Protein AF-A0AAV1QQS4-F1 (afdb_monomer)

Secondary structure (DSSP, 8-state):
----HHHHHHHHHHHHTTSS-HHHHHHHHHHHHHHHHHHHHHHHHT-GGGSHHHHHGGGGSHHHHHH-HHHHHHHHHHHHHHHHHTTSS-GGGHHHHHHHHHHHHHHHHT-HHHHS--TTTS-HHHHHIIIIIT-GGGHHHHT-

Organism: Scomber scombrus (NCBI:txid13677)

pLDDT: mean 91.35, std 6.16, range [63.12, 97.38]

Radius of gyration: 25.7 Å; Cα contacts (8 Å, |Δi|>4): 125; chains: 1; bounding box: 54×23×71 Å

Sequence (144 aa):
VSVGFSAETSLNQLKSTNKISERQSLEIKNECRTFLVTILRKLQDKCPVQHQLVRSMQCLDPKNMAGSKEKSLVQMRRVLKILVESNRLDEMACDDVLREFGDFCDFASHQEGFRDFDPKKDRVDTLLYESMGISRAFSNAWNV

Foldseek 3Di:
DDPDDVVVVVLVVCVVVVVDDPVVVVVVVVVVVVVVVVVVVVCVCPPLCVDLLSVLCCLLQLQVLLPDLVSSLVSLLSNVVVCVVVVNDDPVLSVLLSVLSSVLSVVSNPDPCSNVPDPVVDDSVVVCCVRQVVDPSNPSNVVD

Mean predicted aligned error: 8.61 Å

Structure (mmCIF, N/CA/C/O backbone):
data_AF-A0AAV1QQS4-F1
#
_entry.id   AF-A0AAV1QQS4-F1
#
loop_
_atom_site.group_PDB
_atom_site.id
_atom_site.type_symbol
_atom_site.label_atom_id
_atom_site.label_alt_id
_atom_site.label_comp_id
_atom_site.label_asym_id
_atom_site.label_entity_id
_atom_site.label_seq_id
_atom_site.pdbx_PDB_ins_code
_atom_site.Cartn_x
_atom_site.Cartn_y
_atom_site.Cartn_z
_atom_site.occupancy
_atom_site.B_iso_or_equiv
_atom_site.auth_seq_id
_atom_site.auth_comp_id
_atom_site.auth_asym_id
_atom_site.auth_atom_id
_atom_site.pdbx_PDB_model_num
ATOM 1 N N . VAL A 1 1 ? -22.938 3.856 28.793 1.00 65.88 1 VAL A N 1
ATOM 2 C CA . VAL A 1 1 ? -22.608 2.642 28.013 1.00 65.88 1 VAL A CA 1
ATOM 3 C C . VAL A 1 1 ? -23.475 1.524 28.547 1.00 65.88 1 VAL A C 1
ATOM 5 O O . VAL A 1 1 ? -23.475 1.335 29.759 1.00 65.88 1 VAL A O 1
ATOM 8 N N . SER A 1 2 ? -24.273 0.875 27.694 1.00 77.50 2 SER A N 1
ATOM 9 C CA . SER A 1 2 ? -24.956 -0.355 28.110 1.00 77.50 2 SER A CA 1
ATOM 10 C C . SER A 1 2 ? -23.898 -1.444 28.243 1.00 77.50 2 SER A C 1
ATOM 12 O O . SER A 1 2 ? -23.063 -1.607 27.356 1.00 77.50 2 SER A O 1
ATOM 14 N N . VAL A 1 3 ? -23.902 -2.135 29.379 1.00 82.44 3 VAL A N 1
ATOM 15 C CA . VAL A 1 3 ? -22.970 -3.234 29.680 1.00 82.44 3 VAL A CA 1
ATOM 16 C C . VAL A 1 3 ? -23.469 -4.575 29.129 1.00 82.44 3 VAL A C 1
ATOM 18 O O . VAL A 1 3 ? -22.816 -5.599 29.305 1.00 82.44 3 VAL A O 1
ATOM 21 N N . GLY A 1 4 ? -24.610 -4.562 28.433 1.00 86.50 4 GLY A N 1
ATOM 22 C CA . GLY A 1 4 ? -25.274 -5.742 27.899 1.00 86.50 4 GLY A CA 1
ATOM 23 C C . GLY A 1 4 ? -26.322 -6.306 28.854 1.00 86.50 4 GLY A C 1
ATOM 24 O O . GLY A 1 4 ? -26.258 -6.120 30.068 1.00 86.50 4 GLY A O 1
ATOM 25 N N . PHE A 1 5 ? -27.288 -7.022 28.278 1.00 87.56 5 PHE A N 1
ATOM 26 C CA . PHE A 1 5 ? -28.498 -7.491 28.957 1.00 87.56 5 PHE A CA 1
ATOM 27 C C . PHE A 1 5 ? -28.203 -8.261 30.257 1.00 87.56 5 PHE A C 1
ATOM 29 O O . PHE A 1 5 ? -28.663 -7.872 31.324 1.00 87.56 5 PHE A O 1
ATOM 36 N N . SER A 1 6 ? -27.355 -9.293 30.193 1.00 90.88 6 SER A N 1
ATOM 37 C CA . SER A 1 6 ? -27.040 -10.149 31.349 1.00 90.88 6 SER A CA 1
ATOM 38 C C . SER A 1 6 ? -26.290 -9.413 32.471 1.00 90.88 6 SER A C 1
ATOM 40 O O . SER A 1 6 ? -26.601 -9.563 33.657 1.00 90.88 6 SER A O 1
ATOM 42 N N . ALA A 1 7 ? -25.325 -8.564 32.107 1.00 89.12 7 ALA A N 1
ATOM 43 C CA . ALA A 1 7 ? -24.565 -7.776 33.073 1.00 89.12 7 ALA A CA 1
ATOM 44 C C . ALA A 1 7 ? -25.446 -6.716 33.753 1.00 89.12 7 ALA A C 1
ATOM 46 O O . ALA A 1 7 ? -25.321 -6.482 34.953 1.00 89.12 7 ALA A O 1
ATOM 47 N N . GLU A 1 8 ? -26.374 -6.108 33.011 1.00 90.56 8 GLU A N 1
ATOM 48 C CA . GLU A 1 8 ? -27.312 -5.111 33.531 1.00 90.56 8 GLU A CA 1
ATOM 49 C C . GLU A 1 8 ? -28.322 -5.748 34.499 1.00 90.56 8 GLU A C 1
ATOM 51 O O . GLU A 1 8 ? -28.544 -5.214 35.587 1.00 90.56 8 GLU A O 1
ATOM 56 N N . THR A 1 9 ? -28.840 -6.941 34.183 1.00 91.62 9 THR A N 1
ATOM 57 C CA . THR A 1 9 ? -29.670 -7.735 35.106 1.00 91.62 9 THR A CA 1
ATOM 58 C C . THR A 1 9 ? -28.911 -8.095 36.385 1.00 91.62 9 THR A C 1
ATOM 60 O O . THR A 1 9 ? -29.434 -7.903 37.483 1.00 91.62 9 THR A O 1
ATOM 63 N N . SER A 1 10 ? -27.660 -8.545 36.259 1.00 91.88 10 SER A N 1
ATOM 64 C CA . SER A 1 10 ? -26.821 -8.927 37.403 1.00 91.88 10 SER A CA 1
ATOM 65 C C . SER A 1 10 ? -26.511 -7.734 38.313 1.00 91.88 10 SER A C 1
ATOM 67 O O . SER A 1 10 ? -26.634 -7.830 39.534 1.00 91.88 10 SER A O 1
ATOM 69 N N . LEU A 1 11 ? -26.173 -6.576 37.734 1.00 90.31 11 LEU A N 1
ATOM 70 C CA . LEU A 1 11 ? -25.955 -5.337 38.486 1.00 90.31 11 LEU A CA 1
ATOM 71 C C . LEU A 1 11 ? -27.218 -4.891 39.223 1.00 90.31 11 LEU A C 1
ATOM 73 O O . LEU A 1 11 ? -27.138 -4.508 40.388 1.00 90.31 11 LEU A O 1
ATOM 77 N N . ASN A 1 12 ? -28.382 -4.964 38.577 1.00 90.00 12 ASN A N 1
ATOM 78 C CA . ASN A 1 12 ? -29.649 -4.584 39.199 1.00 90.00 12 ASN A CA 1
ATOM 79 C C . ASN A 1 12 ? -30.015 -5.513 40.367 1.00 90.00 12 ASN A C 1
ATOM 81 O O . ASN A 1 12 ? -30.458 -5.029 41.406 1.00 90.00 12 ASN A O 1
ATOM 85 N N . GLN A 1 13 ? -29.760 -6.818 40.246 1.00 93.25 13 GLN A N 1
ATOM 86 C CA . GLN A 1 13 ? -29.980 -7.785 41.328 1.00 93.25 13 GLN A CA 1
ATOM 87 C C . GLN A 1 13 ? -29.016 -7.578 42.512 1.00 93.25 13 GLN A C 1
ATOM 89 O O . GLN A 1 13 ? -29.396 -7.690 43.681 1.00 93.25 13 GLN A O 1
ATOM 94 N N . LEU A 1 14 ? -27.753 -7.245 42.238 1.00 92.12 14 LEU A N 1
ATOM 95 C CA . LEU A 1 14 ? -26.777 -6.918 43.282 1.00 92.12 14 LEU A CA 1
ATOM 96 C C . LEU A 1 14 ? -27.100 -5.587 43.978 1.00 92.12 14 LEU A C 1
ATOM 98 O O . LEU A 1 14 ? -26.902 -5.471 45.188 1.00 92.12 14 LEU A O 1
ATOM 102 N N . LYS A 1 15 ? -27.650 -4.608 43.245 1.00 89.44 15 LYS A N 1
ATOM 103 C CA . LYS A 1 15 ? -28.188 -3.368 43.827 1.00 89.44 15 LYS A CA 1
ATOM 104 C C . LYS A 1 15 ? -29.398 -3.640 44.713 1.00 89.44 15 LYS A C 1
ATOM 106 O O . LYS A 1 15 ? -29.435 -3.159 45.838 1.00 89.44 15 LYS A O 1
ATOM 111 N N . SER A 1 16 ? -30.366 -4.434 44.245 1.00 90.12 16 SER A N 1
ATOM 112 C CA . SER A 1 16 ? -31.587 -4.723 45.012 1.00 90.12 16 SER A CA 1
ATOM 113 C C . SER A 1 16 ? -31.307 -5.507 46.295 1.00 90.12 16 SER A C 1
ATOM 115 O O . SER A 1 16 ? -32.078 -5.433 47.244 1.00 90.12 16 SER A O 1
ATOM 117 N N . THR A 1 17 ? -30.198 -6.250 46.337 1.00 93.12 17 THR A N 1
ATOM 118 C CA . THR A 1 17 ? -29.724 -6.968 47.529 1.00 93.12 17 THR A CA 1
ATOM 119 C C . THR A 1 17 ? -28.753 -6.148 48.391 1.00 93.12 17 THR A C 1
ATOM 121 O O . THR A 1 17 ? -28.165 -6.702 49.317 1.00 93.12 17 THR A O 1
ATOM 124 N N . ASN A 1 18 ? -28.575 -4.845 48.113 1.00 89.75 18 ASN A N 1
ATOM 125 C CA . ASN A 1 18 ? -27.649 -3.929 48.801 1.00 89.75 18 ASN A CA 1
ATOM 126 C C . ASN A 1 18 ? -26.191 -4.427 48.872 1.00 89.75 18 ASN A C 1
ATOM 128 O O . ASN A 1 18 ? -25.419 -3.992 49.724 1.00 89.75 18 ASN A O 1
ATOM 132 N N . LYS A 1 19 ? -25.789 -5.330 47.968 1.00 93.06 19 LYS A N 1
ATOM 133 C CA . LYS A 1 19 ? -24.413 -5.846 47.897 1.00 93.06 19 LYS A CA 1
ATOM 134 C C . LYS A 1 19 ? -23.456 -4.876 47.214 1.00 93.06 19 LYS A C 1
ATOM 136 O O . LYS A 1 19 ? -22.250 -4.975 47.418 1.00 93.06 19 LYS A O 1
ATOM 141 N N . ILE A 1 20 ? -23.987 -3.970 46.394 1.00 91.31 20 ILE A N 1
ATOM 142 C CA . ILE A 1 20 ? -23.224 -2.920 45.722 1.00 9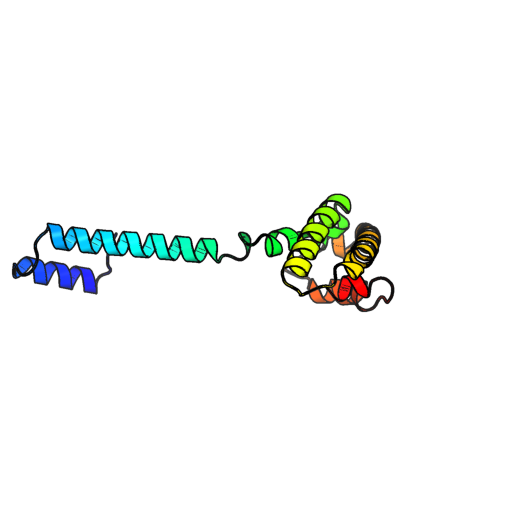1.31 20 ILE A CA 1
ATOM 143 C C . ILE A 1 20 ? -23.953 -1.583 45.830 1.00 91.31 20 ILE A C 1
ATOM 145 O O . ILE A 1 20 ? -25.181 -1.518 45.788 1.00 91.31 20 ILE A O 1
ATOM 149 N N . SER A 1 21 ? -23.179 -0.509 45.923 1.00 92.06 21 SER A N 1
ATOM 150 C CA . SER A 1 21 ? -23.679 0.862 45.884 1.00 92.06 21 SER A CA 1
ATOM 151 C C . SER A 1 21 ? -23.954 1.333 44.452 1.00 92.06 21 SER A C 1
ATOM 153 O O .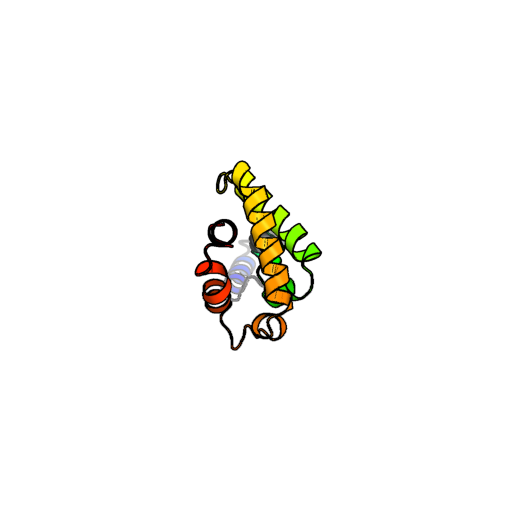 SER A 1 21 ? -23.437 0.796 43.466 1.00 92.06 21 SER A O 1
ATOM 155 N N . GLU A 1 22 ? -24.731 2.409 44.328 1.00 88.44 22 GLU A N 1
ATOM 156 C CA . GLU A 1 22 ? -24.933 3.093 43.049 1.00 88.44 22 GLU A CA 1
ATOM 157 C C . GLU A 1 22 ? -23.610 3.571 42.441 1.00 88.44 22 GLU A C 1
ATOM 159 O O . GLU A 1 22 ? -23.378 3.393 41.243 1.00 88.44 22 GLU A O 1
ATOM 164 N N . ARG A 1 23 ? -22.704 4.075 43.287 1.00 91.00 23 ARG A N 1
ATOM 165 C CA . ARG A 1 23 ? -21.356 4.484 42.891 1.00 91.00 23 ARG A CA 1
ATOM 166 C C . ARG A 1 23 ? -20.578 3.337 42.245 1.00 91.00 23 ARG A C 1
ATOM 168 O O . ARG A 1 23 ? -20.081 3.514 41.140 1.00 91.00 23 ARG A O 1
ATOM 175 N N . GLN A 1 24 ? -20.536 2.163 42.875 1.00 90.25 24 GLN A N 1
ATOM 176 C CA . GLN A 1 24 ? -19.833 0.991 42.330 1.00 90.25 24 GLN A CA 1
ATOM 177 C C . GLN A 1 24 ? -20.426 0.532 40.992 1.00 90.25 24 GLN A C 1
ATOM 179 O O . GLN A 1 24 ? -19.707 0.157 40.070 1.00 90.25 24 GLN A O 1
ATOM 184 N N . SER A 1 25 ? -21.750 0.603 40.838 1.00 88.06 25 SER A N 1
ATOM 185 C CA . SER A 1 25 ? -22.384 0.292 39.554 1.00 88.06 25 SER A CA 1
ATOM 186 C C . SER A 1 25 ? -22.029 1.297 38.455 1.00 88.06 25 SER A C 1
ATOM 188 O O . SER A 1 25 ? -21.860 0.897 37.301 1.00 88.06 25 SER A O 1
ATOM 190 N N . LEU A 1 26 ? -21.925 2.586 38.788 1.00 90.12 26 LEU A N 1
ATOM 191 C CA . LEU A 1 26 ? -21.471 3.613 37.851 1.00 90.12 26 LEU A CA 1
ATOM 192 C C . LEU A 1 26 ? -19.991 3.440 37.497 1.00 90.12 26 LEU A C 1
ATOM 194 O O . LEU A 1 26 ? -19.640 3.590 36.327 1.00 90.12 26 LEU A O 1
ATOM 198 N N . GLU A 1 27 ? -19.151 3.075 38.467 1.00 92.56 27 GLU A N 1
ATOM 199 C CA . GLU A 1 27 ? -17.734 2.756 38.258 1.00 92.56 27 GLU A CA 1
ATOM 200 C C . GLU A 1 27 ? -17.581 1.624 37.234 1.00 92.56 27 GLU A C 1
ATOM 202 O O . GLU A 1 27 ? -16.928 1.834 36.215 1.00 92.56 27 GLU A O 1
ATOM 207 N N . ILE A 1 28 ? -18.309 0.511 37.383 1.00 90.25 28 ILE A N 1
ATOM 208 C CA . ILE A 1 28 ? -18.304 -0.594 36.402 1.00 90.25 28 ILE A CA 1
ATOM 209 C C . ILE A 1 28 ? -18.731 -0.114 35.007 1.00 90.25 28 ILE A C 1
ATOM 211 O O . ILE A 1 28 ? -18.083 -0.416 34.003 1.00 90.25 28 ILE A O 1
ATOM 215 N N . LYS A 1 29 ? -19.806 0.681 34.907 1.00 90.50 29 LYS A N 1
ATOM 216 C CA . LYS A 1 29 ? -20.247 1.236 33.612 1.00 90.50 29 LYS A CA 1
ATOM 217 C C . LYS A 1 29 ? -19.172 2.131 32.980 1.00 90.50 29 LYS A C 1
ATOM 219 O O . LYS A 1 29 ? -19.036 2.154 31.751 1.00 90.50 29 LYS A O 1
ATOM 224 N N . ASN A 1 30 ? -18.418 2.865 33.794 1.00 93.25 30 ASN A N 1
ATOM 225 C CA . ASN A 1 30 ? -17.328 3.719 33.338 1.00 93.25 30 ASN A CA 1
ATOM 226 C C . ASN A 1 30 ? -16.077 2.915 32.943 1.00 93.25 30 ASN A C 1
ATOM 228 O O . ASN A 1 30 ? -15.426 3.240 31.949 1.00 93.25 30 ASN A O 1
ATOM 232 N N . GLU A 1 31 ? -15.775 1.831 33.652 1.00 93.50 31 GLU A N 1
ATOM 233 C CA . GLU A 1 31 ? -14.718 0.882 33.295 1.00 93.50 31 GLU A CA 1
ATOM 234 C C . GLU A 1 31 ? -15.012 0.209 31.954 1.00 93.50 31 GLU A C 1
ATOM 236 O O . GLU A 1 31 ? -14.159 0.224 31.068 1.00 93.50 31 GLU A O 1
ATOM 241 N N . CYS A 1 32 ? -16.242 -0.267 31.728 1.00 93.06 32 CYS A N 1
ATOM 242 C CA . CYS A 1 32 ? -16.647 -0.819 30.432 1.00 93.06 32 CYS A CA 1
ATOM 243 C C . CYS A 1 32 ? -16.505 0.209 29.300 1.00 93.06 32 CYS A C 1
ATOM 245 O O . CYS A 1 32 ? -16.023 -0.118 28.215 1.00 93.06 32 CYS A O 1
ATOM 247 N N . ARG A 1 33 ? -16.879 1.474 29.543 1.00 93.25 33 ARG A N 1
ATOM 248 C CA . ARG A 1 33 ? -16.655 2.560 28.576 1.00 93.25 33 ARG A CA 1
ATOM 249 C C . ARG A 1 33 ? -15.169 2.735 28.273 1.00 93.25 33 ARG A C 1
ATOM 251 O O . ARG A 1 33 ? -14.791 2.823 27.107 1.00 93.25 33 ARG A O 1
ATOM 258 N N . THR A 1 34 ? -14.342 2.798 29.310 1.00 95.88 34 THR A N 1
ATOM 259 C CA . THR A 1 34 ? -12.892 2.997 29.193 1.00 95.88 34 THR A CA 1
ATOM 260 C C . THR A 1 34 ? -12.244 1.843 28.436 1.00 95.88 34 THR A C 1
ATOM 262 O O . THR A 1 34 ? -11.424 2.070 27.545 1.00 95.88 34 THR A O 1
ATOM 265 N N . PHE A 1 35 ? -12.666 0.612 28.721 1.00 94.38 35 PHE A N 1
ATOM 266 C CA . PHE A 1 35 ? -12.244 -0.584 28.006 1.00 94.38 35 PHE A CA 1
ATOM 267 C C . PHE A 1 3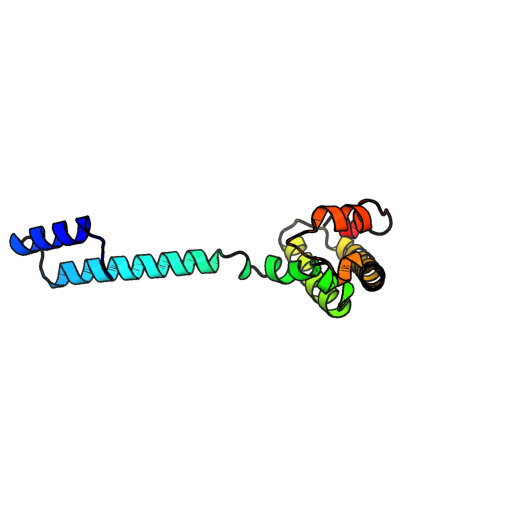5 ? -12.580 -0.504 26.514 1.00 94.38 35 PHE A C 1
ATOM 269 O O . PHE A 1 35 ? -11.680 -0.639 25.689 1.00 94.38 35 PHE A O 1
ATOM 276 N N . LEU A 1 36 ? -13.835 -0.206 26.155 1.00 93.75 36 LEU A N 1
ATOM 277 C CA . LEU A 1 36 ? -14.248 -0.075 24.753 1.00 93.75 36 LEU A CA 1
ATOM 278 C C . LEU A 1 36 ? -13.441 0.999 24.020 1.00 93.75 36 LEU A C 1
ATOM 280 O O . LEU A 1 36 ? -12.935 0.750 22.930 1.00 93.75 36 LEU A O 1
ATOM 284 N N . VAL A 1 37 ? -13.262 2.171 24.634 1.00 94.50 37 VAL A N 1
ATOM 285 C CA . VAL A 1 37 ? -12.439 3.247 24.062 1.00 94.50 37 VAL A CA 1
ATOM 286 C C . VAL A 1 37 ? -10.996 2.782 23.858 1.00 94.50 37 VAL A C 1
ATOM 288 O O . VAL A 1 37 ? -10.398 3.065 22.823 1.00 94.50 37 VAL A O 1
ATOM 291 N N . THR A 1 38 ? -10.436 2.043 24.814 1.00 95.31 38 THR A N 1
ATOM 292 C CA . THR A 1 38 ? -9.064 1.523 24.732 1.00 95.31 38 THR A CA 1
ATOM 293 C C . THR A 1 38 ? -8.917 0.490 23.619 1.00 95.31 38 THR A C 1
ATOM 295 O O . THR A 1 38 ? -7.946 0.539 22.868 1.00 95.31 38 THR A O 1
ATOM 298 N N . ILE A 1 39 ? -9.882 -0.421 23.476 1.00 92.31 39 ILE A N 1
ATOM 299 C CA . ILE A 1 39 ? -9.902 -1.407 22.391 1.00 92.31 39 ILE A CA 1
ATOM 300 C C . ILE A 1 39 ? -10.013 -0.711 21.037 1.00 92.31 39 ILE A C 1
ATOM 302 O O . ILE A 1 39 ? -9.230 -1.014 20.143 1.00 92.31 39 ILE A O 1
ATOM 306 N N . LEU A 1 40 ? -10.930 0.248 20.892 1.00 91.19 40 LEU A N 1
ATOM 307 C CA . LEU A 1 40 ? -11.099 0.991 19.645 1.00 91.19 40 LEU A CA 1
ATOM 308 C C . LEU A 1 40 ? -9.829 1.757 19.263 1.00 91.19 40 LEU A C 1
ATOM 310 O O . LEU A 1 40 ? -9.418 1.692 18.110 1.00 91.19 40 LEU A O 1
ATOM 314 N N . ARG A 1 41 ? -9.157 2.403 20.225 1.00 88.31 41 ARG A N 1
ATOM 315 C CA . ARG A 1 41 ? -7.852 3.043 19.989 1.00 88.31 41 ARG A CA 1
ATOM 316 C C . ARG A 1 41 ? -6.800 2.035 19.548 1.00 88.31 41 ARG A C 1
ATOM 318 O O . ARG A 1 41 ? -6.168 2.248 18.529 1.00 88.31 41 ARG A O 1
ATOM 325 N N . LYS A 1 42 ? -6.677 0.893 20.232 1.00 88.62 42 LYS A N 1
ATOM 326 C CA . LYS A 1 42 ? -5.728 -0.159 19.831 1.00 88.62 42 LYS A CA 1
ATOM 327 C C . LYS A 1 42 ? -6.021 -0.717 18.437 1.00 88.62 42 LYS A C 1
ATOM 329 O O . LYS A 1 42 ? -5.087 -1.000 17.695 1.00 88.62 42 LYS A O 1
ATOM 334 N N . LEU A 1 43 ? -7.293 -0.891 18.080 1.00 85.94 43 LEU A N 1
ATOM 335 C CA . LEU A 1 43 ? -7.701 -1.313 16.738 1.00 85.94 43 LEU A CA 1
ATOM 336 C C . LEU A 1 43 ? -7.355 -0.251 15.693 1.00 85.94 43 LEU A C 1
ATOM 338 O O . LEU A 1 43 ? -6.878 -0.595 14.616 1.00 85.94 43 LEU A O 1
ATOM 342 N N . GLN A 1 44 ? -7.558 1.025 16.018 1.00 80.06 44 GLN A N 1
ATOM 343 C CA . GLN A 1 44 ? -7.185 2.142 15.161 1.00 80.06 44 GLN A CA 1
ATOM 344 C C . GLN A 1 44 ? -5.663 2.236 14.984 1.00 80.06 44 GLN A C 1
ATOM 346 O O . GLN A 1 44 ? -5.204 2.337 13.851 1.00 80.06 44 GLN A O 1
ATOM 351 N N . ASP A 1 45 ? -4.886 2.128 16.063 1.00 77.06 45 ASP A N 1
ATOM 352 C CA . ASP A 1 45 ? -3.417 2.155 16.043 1.00 77.06 45 ASP A CA 1
ATOM 353 C C . ASP A 1 45 ? -2.841 0.987 15.232 1.00 77.06 45 ASP A C 1
ATOM 355 O O . ASP A 1 45 ? -1.851 1.139 14.520 1.00 77.06 45 ASP A O 1
ATOM 359 N N . LYS A 1 46 ? -3.480 -0.186 15.309 1.00 75.88 46 LYS A N 1
ATOM 360 C CA . LYS A 1 46 ? -3.122 -1.367 14.512 1.00 75.88 46 LYS A CA 1
ATOM 361 C C . LYS A 1 46 ? -3.761 -1.391 13.125 1.00 75.88 46 LYS A C 1
ATOM 363 O O . LYS A 1 46 ? -3.553 -2.355 12.388 1.00 75.88 46 LYS A O 1
ATOM 368 N N . CYS A 1 47 ? -4.543 -0.379 12.756 1.00 71.50 47 CYS A N 1
ATOM 369 C CA . CYS A 1 47 ? -5.162 -0.341 11.444 1.00 71.50 47 CYS A CA 1
ATOM 370 C C . CYS A 1 47 ? -4.065 -0.180 10.380 1.00 71.50 47 CYS A C 1
ATOM 372 O O . CYS A 1 47 ? -3.264 0.754 10.484 1.00 71.50 47 CYS A O 1
ATOM 374 N N . PRO A 1 48 ? -4.039 -1.024 9.329 1.00 65.44 48 PRO A N 1
ATOM 375 C CA . PRO A 1 48 ? -3.027 -0.953 8.279 1.00 65.44 48 PRO A CA 1
ATOM 376 C C . PRO A 1 48 ? -2.854 0.460 7.707 1.00 65.44 48 PRO A C 1
ATOM 378 O O . PRO A 1 48 ? -1.731 0.890 7.482 1.00 65.44 48 PRO A O 1
ATOM 381 N N . VAL A 1 49 ? -3.942 1.231 7.576 1.00 63.12 49 VAL A N 1
ATOM 382 C CA . VAL A 1 49 ? -3.928 2.601 7.029 1.00 63.12 49 VAL A CA 1
ATOM 383 C C . VAL A 1 49 ? -3.134 3.610 7.870 1.00 63.12 49 VAL A C 1
ATOM 385 O O . VAL A 1 49 ? -2.699 4.629 7.341 1.00 63.12 49 VAL A O 1
ATOM 388 N N . GLN A 1 50 ? -2.925 3.363 9.166 1.00 65.19 50 GLN A N 1
ATOM 389 C CA . GLN A 1 50 ? -2.088 4.235 10.000 1.00 65.19 50 GLN A CA 1
ATOM 390 C C . GLN A 1 50 ? -0.598 3.967 9.770 1.00 65.19 50 GLN A C 1
ATOM 392 O O . GLN A 1 50 ? 0.235 4.870 9.906 1.00 65.19 50 GLN A O 1
ATOM 397 N N . HIS A 1 51 ? -0.253 2.751 9.340 1.00 80.31 51 HIS A N 1
ATOM 398 C CA . HIS A 1 51 ? 1.126 2.370 9.099 1.00 80.31 51 HIS A CA 1
ATOM 399 C C . HIS A 1 51 ? 1.672 3.109 7.873 1.00 80.31 51 HIS A C 1
ATOM 401 O O . HIS A 1 51 ? 1.134 3.030 6.766 1.00 80.31 51 HIS A O 1
ATOM 407 N N . GLN A 1 52 ? 2.764 3.853 8.063 1.00 85.94 52 GLN A N 1
ATOM 408 C CA . GLN A 1 52 ? 3.372 4.666 7.007 1.00 85.94 52 GLN A CA 1
ATOM 409 C C . GLN A 1 52 ? 3.742 3.836 5.771 1.00 85.94 52 GLN A C 1
ATOM 411 O O . GLN A 1 52 ? 3.595 4.334 4.656 1.00 85.94 52 GLN A O 1
ATOM 416 N N . LEU A 1 53 ? 4.145 2.573 5.963 1.00 88.50 53 LEU A N 1
ATOM 417 C CA . LEU A 1 53 ? 4.402 1.636 4.866 1.00 88.50 53 LEU A CA 1
ATOM 418 C C . LEU A 1 53 ? 3.171 1.478 3.973 1.00 88.50 53 LEU A C 1
ATOM 420 O O . LEU A 1 53 ? 3.254 1.757 2.788 1.00 88.50 53 LEU A O 1
ATOM 424 N N . VAL A 1 54 ? 2.014 1.128 4.543 1.00 86.88 54 VAL A N 1
ATOM 425 C CA . VAL A 1 54 ? 0.776 0.877 3.785 1.00 86.88 54 VAL A CA 1
ATOM 426 C C . VAL A 1 54 ? 0.333 2.119 3.028 1.00 86.88 54 VAL A C 1
ATOM 428 O O . VAL A 1 54 ? 0.003 2.036 1.851 1.00 86.88 54 VAL A O 1
ATOM 431 N N . ARG A 1 55 ? 0.409 3.295 3.661 1.00 88.31 55 ARG A N 1
ATOM 432 C CA . ARG A 1 55 ? 0.123 4.562 2.972 1.00 88.31 55 ARG A CA 1
ATOM 433 C C . ARG A 1 55 ? 1.113 4.855 1.850 1.00 88.31 55 ARG A C 1
ATOM 435 O O . ARG A 1 55 ? 0.744 5.488 0.871 1.00 88.31 55 ARG A O 1
ATOM 442 N N . SER A 1 56 ? 2.369 4.444 1.987 1.00 92.38 56 SER A N 1
ATOM 443 C CA . SER A 1 56 ? 3.390 4.660 0.957 1.00 92.38 56 SER A CA 1
ATOM 444 C C . SER A 1 56 ? 3.294 3.619 -0.166 1.00 92.38 56 SER A C 1
ATOM 446 O O . SER A 1 56 ? 3.581 3.949 -1.307 1.00 92.38 56 SER A O 1
ATOM 448 N N . MET A 1 57 ? 2.778 2.415 0.104 1.00 91.94 57 MET A N 1
ATOM 449 C CA . MET A 1 57 ? 2.515 1.378 -0.907 1.00 91.94 57 MET A CA 1
ATOM 450 C C . MET A 1 57 ? 1.388 1.738 -1.886 1.00 91.94 57 MET A C 1
ATOM 452 O O . MET A 1 57 ? 1.203 1.036 -2.872 1.00 91.94 57 MET A O 1
ATOM 456 N N . GLN A 1 58 ? 0.673 2.852 -1.691 1.00 91.62 58 GLN A N 1
ATOM 457 C CA . GLN A 1 58 ? -0.274 3.360 -2.694 1.00 91.62 58 GLN A CA 1
ATOM 458 C C . GLN A 1 58 ? 0.400 3.690 -4.042 1.00 91.62 58 GLN A C 1
ATOM 460 O O . GLN A 1 58 ? -0.291 3.786 -5.050 1.00 91.62 58 GLN A O 1
ATOM 465 N N . CYS A 1 59 ? 1.732 3.832 -4.083 1.00 94.44 59 CYS A N 1
ATOM 466 C CA . CYS A 1 59 ? 2.488 3.946 -5.334 1.00 94.44 59 CYS A CA 1
ATOM 467 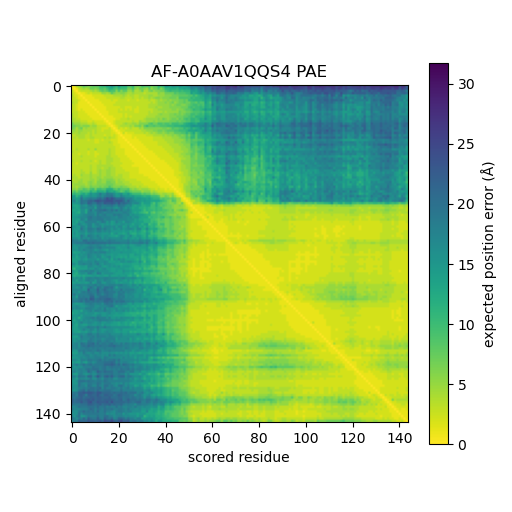C C . CYS A 1 59 ? 2.420 2.689 -6.212 1.00 94.44 59 CYS A C 1
ATOM 469 O O . CYS A 1 59 ? 2.747 2.777 -7.387 1.00 94.44 59 CYS A O 1
ATOM 471 N N . LEU A 1 60 ? 1.986 1.550 -5.662 1.00 94.25 60 LEU A N 1
ATOM 472 C CA . LEU A 1 60 ? 1.753 0.300 -6.390 1.00 94.25 60 LEU A CA 1
ATOM 473 C C . LEU A 1 60 ? 0.329 0.204 -6.963 1.00 94.25 60 LEU A C 1
ATOM 475 O O . LEU A 1 60 ? -0.018 -0.796 -7.583 1.00 94.25 60 LEU A O 1
ATOM 479 N N . ASP A 1 61 ? -0.513 1.220 -6.745 1.00 94.44 61 ASP A N 1
ATOM 480 C CA . ASP A 1 61 ? -1.793 1.336 -7.442 1.00 94.44 61 ASP A CA 1
ATOM 481 C C . ASP A 1 61 ? -1.523 1.676 -8.920 1.00 94.44 61 ASP A C 1
ATOM 483 O O . A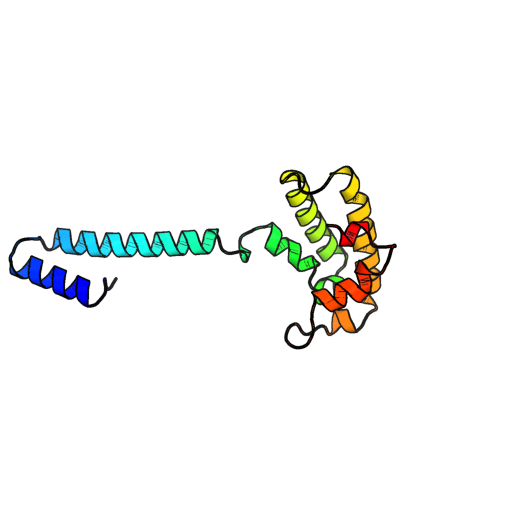SP A 1 61 ? -0.913 2.721 -9.189 1.00 94.44 61 ASP A O 1
ATOM 487 N N . PRO A 1 62 ? -1.995 0.857 -9.882 1.00 95.62 62 PRO A N 1
ATOM 488 C CA . PRO A 1 62 ? -1.770 1.089 -11.308 1.00 95.62 62 PRO A CA 1
ATOM 489 C C . PRO A 1 62 ? -2.154 2.499 -11.779 1.00 95.62 62 PRO A C 1
ATOM 491 O O . PRO A 1 62 ? -1.447 3.092 -12.597 1.00 95.62 62 PRO A O 1
ATOM 494 N N . LYS A 1 63 ? -3.208 3.094 -11.204 1.00 95.44 63 LYS A N 1
ATOM 495 C CA . LYS A 1 63 ? -3.631 4.461 -11.542 1.00 95.44 63 LYS A CA 1
ATOM 496 C C . LYS A 1 63 ? -2.656 5.511 -11.040 1.00 95.44 63 LYS A C 1
ATOM 498 O O . LYS A 1 63 ? -2.428 6.512 -11.717 1.00 95.44 63 LYS A O 1
ATOM 503 N N . ASN A 1 64 ? -2.068 5.301 -9.864 1.00 95.19 64 ASN A N 1
ATOM 504 C CA . ASN A 1 64 ? -1.053 6.209 -9.332 1.00 95.19 64 ASN A CA 1
ATOM 505 C C . ASN A 1 64 ? 0.249 6.103 -10.134 1.00 95.19 64 ASN A C 1
ATOM 507 O O . ASN A 1 64 ? 0.867 7.131 -10.420 1.00 95.19 64 ASN A O 1
ATOM 511 N N . MET A 1 65 ? 0.626 4.888 -10.546 1.00 95.56 65 MET A N 1
ATOM 512 C CA . MET A 1 65 ? 1.790 4.647 -11.406 1.00 95.56 65 MET A CA 1
ATOM 513 C C . MET A 1 65 ? 1.660 5.373 -12.749 1.00 95.56 65 MET A C 1
ATOM 515 O O . MET A 1 65 ? 2.589 6.066 -13.152 1.00 95.56 65 MET A O 1
ATOM 519 N N . ALA A 1 66 ? 0.495 5.281 -13.401 1.00 95.94 66 ALA A N 1
ATOM 520 C CA . ALA A 1 66 ? 0.244 5.956 -14.674 1.00 95.94 66 ALA A CA 1
ATOM 521 C C . ALA A 1 66 ? -0.024 7.467 -14.543 1.00 95.94 66 ALA A C 1
ATOM 523 O O . ALA A 1 66 ? 0.161 8.210 -15.505 1.00 95.94 66 ALA A O 1
ATOM 524 N N . GLY A 1 67 ? -0.496 7.926 -13.379 1.00 94.62 67 GLY A N 1
ATOM 525 C CA . GLY A 1 67 ? -0.954 9.302 -13.182 1.00 94.62 67 GLY A CA 1
ATOM 526 C C . GLY A 1 67 ? 0.142 10.308 -12.823 1.00 94.62 67 GLY A C 1
ATOM 527 O O . GLY A 1 67 ? 0.123 11.432 -13.319 1.00 94.62 67 GLY A O 1
ATOM 528 N N . SER A 1 68 ? 1.075 9.961 -11.928 1.00 95.12 68 SER A N 1
ATOM 529 C CA . SER A 1 68 ? 2.193 10.852 -11.570 1.00 95.12 68 SER A CA 1
ATOM 530 C C . SER A 1 68 ? 3.395 10.070 -11.060 1.00 95.12 68 SER A C 1
ATOM 532 O O . SER A 1 68 ? 3.447 9.649 -9.899 1.00 95.12 68 SER A O 1
ATOM 534 N N . LYS A 1 69 ? 4.407 9.968 -11.922 1.00 95.06 69 LYS A N 1
ATOM 535 C CA . LYS A 1 69 ? 5.699 9.357 -11.611 1.00 95.06 69 LYS A CA 1
ATOM 536 C C . LYS A 1 69 ? 6.359 9.995 -10.391 1.00 95.06 69 LYS A C 1
ATOM 538 O O . LYS A 1 69 ? 6.835 9.285 -9.512 1.00 95.06 69 LYS A O 1
ATOM 543 N N . GLU A 1 70 ? 6.350 11.321 -10.278 1.00 96.06 70 GLU A N 1
ATOM 544 C CA . GLU A 1 70 ? 7.013 12.041 -9.185 1.00 96.06 70 GLU A CA 1
ATOM 545 C C . GLU A 1 70 ? 6.391 11.689 -7.832 1.00 96.06 70 GLU A C 1
ATOM 547 O O . GLU A 1 70 ? 7.104 11.407 -6.866 1.00 96.06 70 GLU A O 1
ATOM 552 N N . LYS A 1 71 ? 5.053 11.664 -7.755 1.00 95.25 71 LYS A N 1
ATOM 553 C CA . LYS A 1 71 ? 4.339 11.290 -6.526 1.00 95.25 71 LYS A CA 1
ATOM 554 C C . LYS A 1 71 ? 4.606 9.834 -6.156 1.00 95.25 71 LYS A C 1
ATOM 556 O O . LYS A 1 71 ? 4.892 9.558 -4.988 1.00 95.25 71 LYS A O 1
ATOM 561 N N . SER A 1 72 ? 4.559 8.936 -7.137 1.00 95.94 72 SER A N 1
ATOM 562 C CA . SER A 1 72 ? 4.823 7.509 -6.945 1.00 95.94 72 SER A CA 1
ATOM 563 C C . SER A 1 72 ? 6.266 7.256 -6.499 1.00 95.94 72 SER A C 1
ATOM 565 O O . SER A 1 72 ? 6.481 6.498 -5.559 1.00 95.94 72 SER A O 1
ATOM 567 N N . LEU A 1 73 ? 7.254 7.970 -7.047 1.00 97.06 73 LEU A N 1
ATOM 568 C CA . LEU A 1 73 ? 8.658 7.877 -6.626 1.00 97.06 73 LEU A CA 1
ATOM 569 C C . LEU A 1 73 ? 8.895 8.402 -5.206 1.00 97.06 73 LEU A C 1
ATOM 571 O O . LEU A 1 73 ? 9.643 7.795 -4.438 1.00 97.06 73 LEU A O 1
ATOM 575 N N . VAL A 1 74 ? 8.255 9.511 -4.817 1.00 96.81 74 VAL A N 1
ATOM 576 C CA . VAL A 1 74 ? 8.339 10.026 -3.436 1.00 96.81 74 VAL A CA 1
ATOM 577 C C . VAL A 1 74 ? 7.800 9.001 -2.440 1.00 96.81 74 VAL A C 1
ATOM 579 O O . VAL A 1 74 ? 8.356 8.827 -1.354 1.00 96.81 74 VAL A O 1
ATOM 582 N N . GLN A 1 75 ? 6.713 8.323 -2.796 1.00 96.00 75 GLN A N 1
ATOM 583 C CA . GLN A 1 75 ? 6.109 7.276 -1.984 1.00 96.00 75 GLN A CA 1
ATOM 584 C C . GLN A 1 75 ? 6.967 6.005 -1.962 1.00 96.00 75 GLN A C 1
ATOM 586 O O . GLN A 1 75 ? 7.242 5.501 -0.874 1.00 96.00 75 GLN A O 1
ATOM 591 N N . MET A 1 76 ? 7.478 5.555 -3.110 1.00 96.94 76 MET A N 1
ATOM 592 C CA . MET A 1 76 ? 8.389 4.413 -3.200 1.00 96.94 76 MET A CA 1
ATOM 593 C C . MET A 1 76 ? 9.644 4.640 -2.351 1.00 96.94 76 MET A C 1
ATOM 595 O O . MET A 1 76 ? 9.997 3.801 -1.533 1.00 96.94 76 MET A O 1
ATOM 599 N N . ARG A 1 77 ? 10.250 5.833 -2.399 1.00 96.75 77 ARG A N 1
ATOM 600 C CA . ARG A 1 77 ? 11.394 6.179 -1.535 1.00 96.75 77 ARG A CA 1
ATOM 601 C C . ARG A 1 77 ? 11.088 6.003 -0.043 1.00 96.75 77 ARG A C 1
ATOM 603 O O . ARG A 1 77 ? 11.956 5.591 0.722 1.00 96.75 77 ARG A O 1
ATOM 610 N N . ARG A 1 78 ? 9.857 6.302 0.391 1.00 96.06 78 ARG A N 1
ATOM 611 C CA . ARG A 1 78 ? 9.425 6.068 1.780 1.00 96.06 78 ARG A CA 1
ATOM 612 C C . ARG A 1 78 ? 9.263 4.580 2.083 1.00 96.06 78 ARG A C 1
ATOM 614 O O . ARG A 1 78 ? 9.603 4.182 3.191 1.00 96.06 78 ARG A O 1
ATOM 621 N N . VAL A 1 79 ? 8.762 3.785 1.133 1.00 95.44 79 VAL A N 1
ATOM 622 C CA . VAL A 1 79 ? 8.694 2.318 1.251 1.00 95.44 79 VAL A CA 1
ATOM 623 C C . VAL A 1 79 ? 10.099 1.751 1.444 1.00 95.44 79 VAL A C 1
ATOM 625 O O . VAL A 1 79 ? 10.343 1.102 2.457 1.00 95.44 79 VAL A O 1
ATOM 628 N N . LEU A 1 80 ? 11.038 2.082 0.552 1.00 95.75 80 LEU A N 1
ATOM 629 C CA . LEU A 1 80 ? 12.416 1.583 0.615 1.00 95.75 80 LEU A CA 1
ATOM 630 C C . LEU A 1 80 ? 13.102 1.953 1.926 1.00 95.75 80 LEU A C 1
ATOM 632 O O . LEU A 1 80 ? 13.670 1.085 2.579 1.00 95.75 80 LEU A O 1
ATOM 636 N N . LYS A 1 81 ? 12.967 3.208 2.373 1.00 95.00 81 LYS A N 1
ATOM 637 C CA . LYS A 1 81 ? 13.515 3.644 3.662 1.00 95.00 81 LYS A CA 1
ATOM 638 C C . LYS A 1 81 ? 13.021 2.772 4.826 1.00 95.00 81 LYS A C 1
ATOM 640 O O . LYS A 1 81 ? 13.827 2.342 5.642 1.00 95.00 81 LYS A O 1
ATOM 645 N N . ILE A 1 82 ? 11.720 2.474 4.879 1.00 93.31 82 ILE A N 1
ATOM 646 C CA . ILE A 1 82 ? 11.140 1.621 5.930 1.00 93.31 82 ILE A CA 1
ATOM 647 C C . ILE A 1 82 ? 11.666 0.181 5.831 1.00 93.31 82 ILE A C 1
ATOM 649 O O . ILE A 1 82 ? 11.907 -0.456 6.857 1.00 93.31 82 ILE A O 1
ATOM 653 N N . LEU A 1 83 ? 11.840 -0.348 4.616 1.00 92.62 83 LEU A N 1
ATOM 654 C CA . LEU A 1 83 ? 12.358 -1.701 4.399 1.00 92.62 83 LEU A CA 1
ATOM 655 C C . LEU A 1 83 ? 13.830 -1.825 4.809 1.00 92.62 83 LEU A C 1
ATOM 657 O O . LEU A 1 83 ? 14.180 -2.801 5.473 1.00 92.62 83 LEU A O 1
ATOM 661 N N . VAL A 1 84 ? 14.658 -0.825 4.499 1.00 94.06 84 VAL A N 1
ATOM 662 C CA . VAL A 1 84 ? 16.059 -0.748 4.947 1.00 94.06 84 VAL A CA 1
ATOM 663 C C . VAL A 1 84 ? 16.133 -0.660 6.472 1.00 94.06 84 VAL A C 1
ATOM 665 O O . VAL A 1 84 ? 16.799 -1.477 7.100 1.00 94.06 84 VAL A O 1
ATOM 668 N N . GLU A 1 85 ? 15.368 0.244 7.096 1.00 93.00 85 GLU A N 1
ATOM 669 C CA . GLU A 1 85 ? 15.295 0.374 8.565 1.00 93.00 85 GLU A CA 1
ATOM 670 C C . GLU A 1 85 ? 14.829 -0.925 9.254 1.00 93.00 85 GLU A C 1
ATOM 672 O O . GLU A 1 85 ? 15.170 -1.186 10.407 1.00 93.00 85 GLU A O 1
ATOM 677 N N . SER A 1 86 ? 14.075 -1.763 8.538 1.00 90.62 86 SER A N 1
ATOM 678 C CA . SER A 1 86 ? 13.590 -3.066 9.009 1.00 90.62 86 SER A CA 1
ATOM 679 C C . SER A 1 86 ? 14.517 -4.241 8.655 1.00 90.62 86 SER A C 1
ATOM 681 O O . SER A 1 86 ? 14.138 -5.390 8.890 1.00 90.62 86 SER A O 1
ATOM 683 N N . ASN A 1 87 ? 15.702 -3.987 8.087 1.00 90.31 87 ASN A N 1
ATOM 684 C CA . ASN A 1 87 ? 16.647 -4.994 7.579 1.00 90.31 87 ASN A CA 1
ATOM 685 C C . ASN A 1 87 ? 16.017 -5.973 6.567 1.00 90.31 87 ASN A C 1
ATOM 687 O O . ASN A 1 87 ? 16.306 -7.171 6.572 1.00 90.31 87 ASN A O 1
ATOM 691 N N . ARG A 1 88 ? 15.097 -5.481 5.731 1.00 91.12 88 ARG A N 1
ATOM 692 C CA . ARG A 1 88 ? 14.427 -6.260 4.674 1.00 91.12 88 ARG A CA 1
ATOM 693 C C . ARG A 1 88 ? 15.019 -6.027 3.287 1.00 91.12 88 ARG A C 1
ATOM 695 O O . ARG A 1 88 ? 14.780 -6.843 2.407 1.00 91.12 88 ARG A O 1
ATOM 702 N N . LEU A 1 89 ? 15.758 -4.936 3.106 1.00 92.31 89 LEU A N 1
ATOM 703 C CA . LEU A 1 89 ? 16.364 -4.531 1.843 1.00 92.31 89 LEU A CA 1
ATOM 704 C C . LEU A 1 89 ? 17.749 -3.934 2.111 1.00 92.31 89 LEU A C 1
ATOM 706 O O . LEU A 1 89 ? 17.928 -3.243 3.113 1.00 92.31 89 LEU A O 1
ATOM 710 N N . ASP A 1 90 ? 18.704 -4.197 1.221 1.00 93.19 90 ASP A N 1
ATOM 711 C CA . ASP A 1 90 ? 20.022 -3.559 1.246 1.00 93.19 90 ASP A CA 1
ATOM 712 C C . ASP A 1 90 ? 19.919 -2.117 0.722 1.00 93.19 90 ASP A C 1
ATOM 714 O O . ASP A 1 90 ? 19.316 -1.861 -0.324 1.00 93.19 90 ASP A O 1
ATOM 718 N N . GLU A 1 91 ? 20.523 -1.168 1.438 1.00 93.25 91 GLU A N 1
ATOM 719 C CA . GLU A 1 91 ? 20.584 0.235 1.028 1.00 93.25 91 GLU A CA 1
ATOM 720 C C . GLU A 1 91 ? 21.224 0.389 -0.359 1.00 93.25 91 GLU A C 1
ATOM 722 O O . GLU A 1 91 ? 20.748 1.192 -1.162 1.00 93.25 91 GLU A O 1
ATOM 727 N N . MET A 1 92 ? 22.219 -0.443 -0.693 1.00 93.06 92 MET A N 1
ATOM 728 C CA . MET A 1 92 ? 22.898 -0.393 -1.993 1.00 93.06 92 MET A CA 1
ATOM 729 C C . MET A 1 92 ? 21.970 -0.695 -3.179 1.00 93.06 92 MET A C 1
ATOM 731 O O . MET A 1 92 ? 22.242 -0.251 -4.290 1.00 93.06 92 MET A O 1
ATOM 735 N N . ALA A 1 93 ? 20.871 -1.424 -2.961 1.00 93.25 93 ALA A N 1
ATOM 736 C CA . ALA A 1 93 ? 19.908 -1.755 -4.011 1.00 93.25 93 ALA A CA 1
ATOM 737 C C . ALA A 1 93 ? 18.876 -0.637 -4.255 1.00 93.25 93 ALA A C 1
ATOM 739 O O . ALA A 1 93 ? 18.156 -0.664 -5.253 1.00 93.25 93 A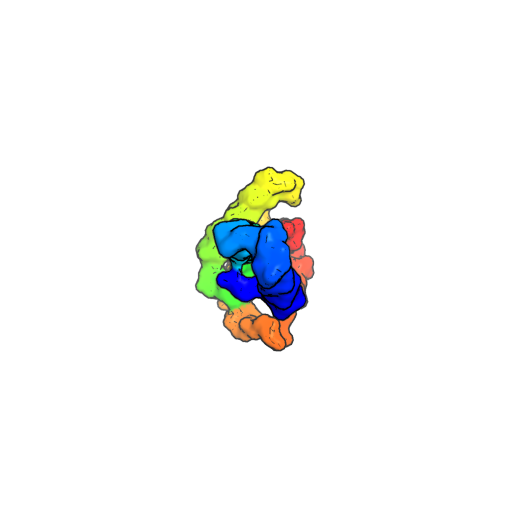LA A O 1
ATOM 740 N N . CYS A 1 94 ? 18.770 0.350 -3.357 1.00 95.00 94 CYS A N 1
ATOM 741 C CA . CYS A 1 94 ? 17.672 1.319 -3.378 1.00 95.00 94 CYS A CA 1
ATOM 742 C C . CYS A 1 94 ? 17.684 2.228 -4.613 1.00 95.00 94 CYS A C 1
ATOM 744 O O . CYS A 1 94 ? 16.618 2.540 -5.147 1.00 95.00 94 CYS A O 1
ATOM 746 N N . ASP A 1 95 ? 18.861 2.655 -5.071 1.00 96.56 95 ASP A N 1
ATOM 747 C CA . ASP A 1 95 ? 18.973 3.540 -6.234 1.00 96.56 95 ASP A CA 1
ATOM 748 C C . ASP A 1 95 ? 18.602 2.818 -7.536 1.00 96.56 95 ASP A C 1
ATOM 750 O O . ASP A 1 95 ? 17.901 3.386 -8.379 1.00 96.56 95 ASP A O 1
ATOM 754 N N . ASP A 1 96 ? 18.981 1.543 -7.665 1.00 95.94 96 ASP A N 1
ATOM 755 C CA . ASP A 1 96 ? 18.589 0.703 -8.798 1.00 95.94 96 ASP A CA 1
ATOM 756 C C . ASP A 1 96 ? 17.082 0.453 -8.814 1.00 95.94 96 ASP A C 1
ATOM 758 O O . ASP A 1 96 ? 16.439 0.651 -9.845 1.00 95.94 96 ASP A O 1
ATOM 762 N N . VAL A 1 97 ? 16.495 0.131 -7.659 1.00 96.81 97 VAL A N 1
ATOM 763 C CA . VAL A 1 97 ? 15.041 -0.020 -7.514 1.00 96.81 97 VAL A CA 1
ATOM 764 C C . VAL A 1 97 ? 14.306 1.262 -7.902 1.00 96.81 97 VAL A C 1
ATOM 766 O O . VAL A 1 97 ? 13.325 1.208 -8.642 1.00 96.81 97 VAL A O 1
ATOM 769 N N . LEU A 1 98 ? 14.747 2.427 -7.415 1.00 97.19 98 LEU A N 1
ATOM 770 C CA . LEU A 1 98 ? 14.086 3.700 -7.717 1.00 97.19 98 LEU A CA 1
ATOM 771 C C . LEU A 1 98 ? 14.164 4.055 -9.198 1.00 97.19 98 LEU A C 1
ATOM 773 O O . LEU A 1 98 ? 13.195 4.587 -9.744 1.00 97.19 98 LEU A O 1
ATOM 777 N N . ARG A 1 99 ? 15.301 3.776 -9.837 1.00 97.06 99 ARG A N 1
ATOM 778 C CA . ARG A 1 99 ? 15.483 3.968 -11.274 1.00 97.06 99 ARG A CA 1
ATOM 779 C C . ARG A 1 99 ? 14.536 3.068 -12.062 1.00 97.06 99 ARG A C 1
ATOM 781 O O . ARG A 1 99 ? 13.728 3.585 -12.826 1.00 97.06 99 ARG A O 1
ATOM 788 N N . GLU A 1 100 ? 14.562 1.762 -11.801 1.00 96.94 100 GLU A N 1
ATOM 789 C CA . GLU A 1 100 ? 13.699 0.789 -12.482 1.00 96.94 100 GLU A CA 1
ATOM 790 C C . GLU A 1 100 ? 12.211 1.087 -12.273 1.00 96.94 100 GLU A C 1
ATOM 792 O O . GLU A 1 100 ? 11.427 1.060 -13.218 1.00 96.94 100 GLU A O 1
ATOM 797 N N . PHE A 1 101 ? 11.813 1.441 -11.050 1.00 97.38 101 PHE A N 1
ATOM 798 C CA . PHE A 1 101 ? 10.439 1.833 -10.747 1.00 97.38 101 PHE A CA 1
ATOM 799 C C . PHE A 1 101 ? 10.033 3.125 -11.468 1.00 97.38 101 PHE A C 1
ATOM 801 O O . PHE A 1 101 ? 8.893 3.266 -11.913 1.00 97.38 101 PHE A O 1
ATOM 808 N N . GLY A 1 102 ? 10.956 4.080 -11.596 1.00 97.06 102 GLY A N 1
ATOM 809 C CA . GLY A 1 102 ? 10.740 5.311 -12.346 1.00 97.06 102 GLY A CA 1
ATOM 810 C C . GLY A 1 102 ? 10.535 5.055 -13.837 1.00 97.06 102 GLY A C 1
ATOM 811 O O . GLY A 1 102 ? 9.607 5.616 -14.421 1.00 97.06 102 GLY A O 1
ATOM 812 N N . ASP A 1 103 ? 11.358 4.197 -14.430 1.00 96.69 103 ASP A N 1
ATOM 813 C CA . ASP A 1 103 ? 11.237 3.776 -15.830 1.00 96.69 103 ASP A CA 1
ATOM 814 C C . ASP A 1 103 ? 9.935 2.991 -16.053 1.00 96.69 103 ASP A C 1
ATOM 816 O O . ASP A 1 103 ? 9.238 3.173 -17.054 1.00 96.69 103 ASP A O 1
ATOM 820 N N . PHE A 1 104 ? 9.538 2.176 -15.073 1.00 96.44 104 PHE A N 1
ATOM 821 C CA . PHE A 1 104 ? 8.259 1.481 -15.101 1.00 96.44 104 PHE A CA 1
ATOM 822 C C . PHE A 1 104 ? 7.061 2.435 -15.022 1.00 96.44 104 PHE A C 1
ATOM 824 O O . PHE A 1 104 ? 6.071 2.224 -15.717 1.00 96.44 104 PHE A O 1
ATOM 831 N N . CYS A 1 105 ? 7.122 3.500 -14.216 1.00 96.56 105 CYS A N 1
ATOM 832 C CA . CYS A 1 105 ? 6.053 4.506 -14.178 1.00 96.56 105 CYS A CA 1
ATOM 833 C C . CYS A 1 105 ? 5.892 5.206 -15.538 1.00 96.56 105 CYS A C 1
ATOM 835 O O . CYS A 1 105 ? 4.763 5.430 -15.981 1.00 96.56 105 CYS A O 1
ATOM 837 N N . ASP A 1 106 ? 6.999 5.501 -16.230 1.00 95.94 106 ASP A N 1
ATOM 838 C CA . ASP A 1 106 ? 6.941 6.045 -17.591 1.00 95.94 106 ASP A CA 1
ATOM 839 C C . ASP A 1 106 ? 6.264 5.051 -18.538 1.00 95.94 106 ASP A C 1
ATOM 841 O O . ASP A 1 106 ? 5.351 5.431 -19.272 1.00 95.94 106 ASP A O 1
ATOM 845 N N . PHE A 1 107 ? 6.629 3.768 -18.479 1.00 94.81 107 PHE A N 1
ATOM 846 C CA . PHE A 1 107 ? 5.949 2.715 -19.233 1.00 94.81 107 PHE A CA 1
ATOM 847 C C . PHE A 1 107 ? 4.443 2.663 -18.914 1.00 94.81 107 PHE A C 1
ATOM 849 O O . PHE A 1 107 ? 3.623 2.738 -19.829 1.00 94.81 107 PHE A O 1
ATOM 856 N N . ALA A 1 108 ? 4.071 2.612 -17.633 1.00 94.25 108 ALA A N 1
ATOM 857 C CA . ALA A 1 108 ? 2.688 2.516 -17.168 1.00 94.25 108 ALA A CA 1
ATOM 858 C C . ALA A 1 108 ? 1.819 3.698 -17.627 1.00 94.25 108 ALA A C 1
ATOM 860 O O . ALA A 1 108 ? 0.650 3.506 -17.955 1.00 94.25 108 ALA A O 1
ATOM 861 N N . SER A 1 109 ? 2.380 4.909 -17.719 1.00 94.25 109 SER A N 1
ATOM 862 C CA . S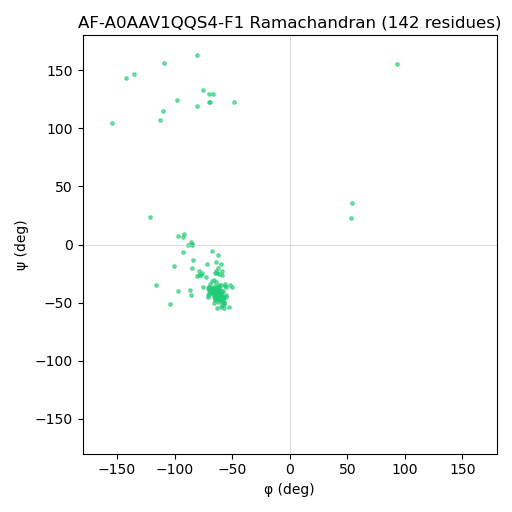ER A 1 109 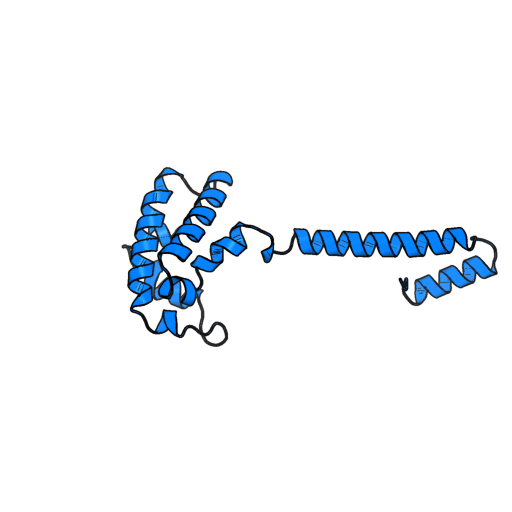? 1.650 6.101 -18.186 1.00 94.25 109 SER A CA 1
ATOM 863 C C . SER A 1 109 ? 1.135 5.986 -19.629 1.00 94.25 109 SER A C 1
ATOM 865 O O . SER A 1 109 ? 0.119 6.594 -19.983 1.00 94.25 109 SER A O 1
ATOM 867 N N . HIS A 1 110 ? 1.787 5.154 -20.446 1.00 93.62 110 HIS A N 1
ATOM 868 C CA . HIS A 1 110 ? 1.408 4.890 -21.834 1.00 93.62 110 HIS A CA 1
ATOM 869 C C . HIS A 1 110 ? 0.475 3.678 -21.982 1.00 93.62 110 HIS A C 1
ATOM 871 O O . HIS A 1 110 ? -0.034 3.437 -23.075 1.00 93.62 110 HIS A O 1
ATOM 877 N N . GLN A 1 111 ? 0.222 2.926 -20.907 1.00 93.44 111 GLN A N 1
ATOM 878 C CA . GLN A 1 111 ? -0.597 1.715 -20.933 1.00 93.44 111 GLN A CA 1
ATOM 879 C C . GLN A 1 111 ? -2.032 2.000 -20.474 1.00 93.44 111 GLN A C 1
ATOM 881 O O . GLN A 1 111 ? -2.276 2.476 -19.365 1.00 93.44 111 GLN A O 1
ATOM 886 N N . GLU A 1 112 ? -3.016 1.660 -21.308 1.00 91.69 112 GLU A N 1
ATOM 887 C CA . GLU A 1 112 ? -4.442 1.808 -20.965 1.00 91.69 112 GLU A CA 1
ATOM 888 C C . GLU A 1 112 ? -4.837 0.952 -19.758 1.00 91.69 112 GLU A C 1
ATOM 890 O O . GLU A 1 112 ? -5.520 1.445 -18.864 1.00 91.69 112 GLU A O 1
ATOM 895 N N . GLY A 1 113 ? -4.298 -0.269 -19.651 1.00 91.31 113 GLY A N 1
ATOM 896 C CA . GLY A 1 113 ? -4.576 -1.173 -18.529 1.00 91.31 113 GLY A CA 1
ATOM 897 C C . GLY A 1 113 ? -4.215 -0.608 -17.149 1.00 91.31 113 GLY A C 1
ATOM 898 O O . GLY A 1 113 ? -4.801 -1.019 -16.153 1.00 91.31 113 GLY A O 1
ATOM 899 N N . PHE A 1 114 ? -3.301 0.364 -17.075 1.00 94.56 114 PHE A N 1
ATOM 900 C CA . PHE A 1 114 ? -2.954 1.046 -15.825 1.00 94.56 114 PHE A CA 1
ATOM 901 C C . PHE A 1 114 ? -3.870 2.240 -15.539 1.00 94.56 114 PHE A C 1
ATOM 903 O O . PHE A 1 114 ? -4.269 2.456 -14.395 1.00 94.56 114 PHE A O 1
ATOM 910 N N . ARG A 1 115 ? -4.240 3.004 -16.574 1.00 92.94 115 ARG A N 1
ATOM 911 C CA . ARG A 1 115 ? -5.114 4.184 -16.449 1.00 92.94 115 ARG A CA 1
ATOM 912 C C . ARG A 1 115 ? -6.554 3.795 -16.113 1.00 92.94 115 ARG A C 1
ATOM 914 O O . ARG A 1 115 ? -7.164 4.400 -15.229 1.00 92.94 115 ARG A O 1
ATOM 921 N N . ASP A 1 116 ? -7.050 2.743 -16.754 1.00 94.38 116 ASP A N 1
ATOM 9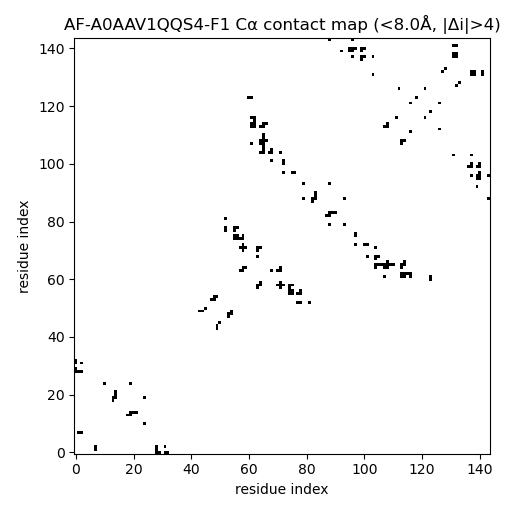22 C CA . ASP A 1 116 ? -8.439 2.293 -16.641 1.00 94.38 116 ASP A CA 1
ATOM 923 C C . ASP A 1 116 ? -8.634 1.153 -15.634 1.00 94.38 116 ASP A C 1
ATOM 925 O O . ASP A 1 116 ? -9.743 0.640 -15.493 1.00 94.38 116 ASP A O 1
ATOM 929 N N . PHE A 1 117 ? -7.583 0.804 -14.884 1.00 95.31 117 PHE A N 1
ATOM 930 C CA . PHE A 1 117 ? -7.581 -0.288 -13.912 1.00 95.31 117 PHE A CA 1
ATOM 931 C C . PHE A 1 117 ? -8.797 -0.247 -12.969 1.00 95.31 117 PHE A C 1
ATOM 933 O O . PHE A 1 117 ? -9.012 0.729 -12.242 1.00 95.31 117 PHE A O 1
ATOM 940 N N . ASP A 1 118 ? -9.600 -1.305 -12.922 1.00 93.38 118 ASP A N 1
ATOM 941 C CA . ASP A 1 118 ? -10.728 -1.415 -12.001 1.00 93.38 118 ASP A CA 1
ATOM 942 C C . ASP A 1 118 ? -10.457 -2.526 -10.981 1.00 93.38 118 ASP A C 1
ATOM 944 O O . ASP A 1 118 ? -10.595 -3.700 -11.313 1.00 93.38 118 ASP A O 1
ATOM 948 N N . PRO A 1 119 ? -10.167 -2.212 -9.703 1.00 91.19 119 PRO A N 1
ATOM 949 C CA . PRO A 1 119 ? -9.888 -3.234 -8.692 1.00 91.19 119 PRO A CA 1
ATOM 950 C C . PRO A 1 119 ? -11.071 -4.180 -8.414 1.00 91.19 119 PRO A C 1
ATOM 952 O O . PRO A 1 119 ? -10.914 -5.156 -7.684 1.00 91.19 119 PRO A O 1
ATOM 955 N N . LYS A 1 120 ? -12.273 -3.900 -8.944 1.00 92.50 120 LYS A N 1
ATOM 956 C CA . LYS A 1 120 ? -13.427 -4.811 -8.870 1.00 92.50 120 LYS A CA 1
ATOM 957 C C . LYS A 1 120 ? -13.444 -5.863 -9.979 1.00 92.50 120 LYS A C 1
ATOM 959 O O . LYS A 1 120 ? -14.161 -6.852 -9.841 1.00 92.50 120 LYS A O 1
ATOM 964 N N . LYS A 1 121 ? -12.727 -5.628 -11.078 1.00 92.12 121 LYS A N 1
ATOM 965 C CA . LYS A 1 121 ? -12.704 -6.485 -12.275 1.00 92.12 121 LYS A CA 1
ATOM 966 C C . LYS A 1 121 ? -11.323 -7.076 -12.524 1.00 92.12 121 LYS A C 1
ATOM 968 O O . LYS A 1 121 ? -11.222 -8.228 -12.932 1.00 92.12 121 LYS A O 1
ATOM 973 N N . ASP A 1 122 ? -10.292 -6.302 -12.218 1.00 93.75 122 ASP A N 1
ATOM 974 C CA . ASP A 1 122 ? -8.908 -6.569 -12.557 1.00 93.75 122 ASP A CA 1
ATOM 975 C C . ASP A 1 122 ? -8.093 -6.945 -11.317 1.00 93.75 122 ASP A C 1
ATOM 977 O O . ASP A 1 122 ? -8.411 -6.599 -10.174 1.00 93.75 122 ASP A O 1
ATOM 981 N N . ARG A 1 123 ? -7.002 -7.673 -11.552 1.00 93.88 123 ARG A N 1
ATOM 982 C CA . ARG A 1 123 ? -6.092 -8.168 -10.519 1.00 93.88 123 ARG A CA 1
ATOM 983 C C . ARG A 1 123 ? -4.764 -7.432 -10.610 1.00 93.88 123 ARG A C 1
ATOM 985 O O . ARG A 1 123 ? -4.050 -7.564 -11.600 1.00 93.88 123 ARG A O 1
ATOM 992 N N . VAL A 1 124 ? -4.437 -6.664 -9.567 1.00 93.44 124 VAL A N 1
ATOM 993 C CA . VAL A 1 124 ? -3.195 -5.873 -9.517 1.00 93.44 124 VAL A CA 1
ATOM 994 C C . VAL A 1 124 ? -1.958 -6.766 -9.604 1.00 93.44 124 VAL A C 1
ATOM 996 O O . VAL A 1 124 ? -1.012 -6.444 -10.309 1.00 93.44 124 VAL A O 1
ATOM 999 N N . ASP A 1 125 ? -1.990 -7.921 -8.945 1.00 92.81 125 ASP A N 1
ATOM 1000 C CA . ASP A 1 125 ? -0.902 -8.892 -8.930 1.00 92.81 125 ASP A CA 1
ATOM 1001 C C . ASP A 1 125 ? -0.641 -9.485 -10.317 1.00 92.81 125 ASP A C 1
ATOM 1003 O O . ASP A 1 125 ? 0.512 -9.583 -10.730 1.00 92.81 125 ASP A O 1
ATOM 1007 N N . THR A 1 126 ? -1.698 -9.810 -11.066 1.00 94.50 126 THR A N 1
ATOM 1008 C CA . THR A 1 126 ? -1.581 -10.288 -12.449 1.00 94.50 126 THR A CA 1
ATOM 1009 C C . THR A 1 126 ? -1.020 -9.199 -13.357 1.00 94.50 126 THR A C 1
ATOM 1011 O O . THR A 1 126 ? -0.027 -9.435 -14.040 1.00 94.50 126 THR A O 1
ATOM 1014 N N . LEU A 1 127 ? -1.592 -7.990 -13.304 1.00 94.44 127 LEU A N 1
ATOM 1015 C CA . LEU A 1 127 ? -1.153 -6.869 -14.136 1.00 94.44 127 LEU A CA 1
ATOM 1016 C C . LEU A 1 127 ? 0.326 -6.534 -13.899 1.00 94.44 127 LEU A C 1
ATOM 1018 O O . LEU A 1 127 ? 1.088 -6.380 -14.854 1.00 94.44 127 LEU A O 1
ATOM 1022 N N . LEU A 1 128 ? 0.746 -6.430 -12.636 1.00 93.56 128 LEU A N 1
ATOM 1023 C CA . LEU A 1 128 ? 2.130 -6.103 -12.294 1.00 93.56 128 LEU A CA 1
ATOM 1024 C C . LEU A 1 128 ? 3.087 -7.250 -12.623 1.00 93.56 128 LEU A C 1
ATOM 1026 O O . LEU A 1 128 ? 4.191 -6.989 -13.089 1.00 93.56 128 LEU A O 1
ATOM 1030 N N . TYR A 1 129 ? 2.689 -8.512 -12.452 1.00 93.50 129 TYR A N 1
ATOM 1031 C CA . TYR A 1 129 ? 3.549 -9.631 -12.833 1.00 93.50 129 TYR A CA 1
ATOM 1032 C C . TYR A 1 129 ? 3.791 -9.663 -14.347 1.00 93.50 129 TYR A C 1
ATOM 1034 O O . TYR A 1 129 ? 4.936 -9.759 -14.788 1.00 93.50 129 TYR A O 1
ATOM 1042 N N . GLU A 1 130 ? 2.732 -9.519 -15.143 1.00 93.69 130 GLU A N 1
ATOM 1043 C CA . GLU A 1 130 ? 2.815 -9.567 -16.606 1.00 93.69 130 GLU A CA 1
ATOM 1044 C C . GLU A 1 130 ? 3.609 -8.399 -17.207 1.00 93.69 130 GLU A C 1
ATOM 1046 O O . GLU A 1 130 ? 4.257 -8.561 -18.240 1.00 93.69 130 GLU A O 1
ATOM 1051 N N . SER A 1 131 ? 3.596 -7.234 -16.556 1.00 92.31 131 SER A N 1
ATOM 1052 C CA . SER A 1 131 ? 4.269 -6.023 -17.047 1.00 92.31 131 SER A CA 1
ATOM 1053 C C . SER A 1 131 ? 5.652 -5.782 -16.434 1.00 92.31 131 SER A C 1
ATOM 1055 O O . SER A 1 131 ? 6.572 -5.359 -17.133 1.00 92.31 131 SER A O 1
ATOM 1057 N N . MET A 1 132 ? 5.809 -6.039 -15.136 1.00 92.81 132 MET A N 1
ATOM 1058 C CA . MET A 1 132 ? 7.038 -5.800 -14.380 1.00 92.81 132 MET A CA 1
ATOM 1059 C C . MET A 1 132 ? 7.795 -7.101 -14.119 1.00 92.81 132 MET A C 1
ATOM 1061 O O . MET A 1 132 ? 8.973 -7.195 -14.448 1.00 92.81 132 MET A O 1
ATOM 1065 N N . GLY A 1 133 ? 7.121 -8.120 -13.580 1.00 90.25 133 GLY A N 1
ATOM 1066 C CA . GLY A 1 133 ? 7.761 -9.347 -13.090 1.00 90.25 133 GLY A CA 1
ATOM 1067 C C . GLY A 1 133 ? 8.397 -10.229 -14.170 1.00 90.25 133 GLY A C 1
ATOM 1068 O O . GLY A 1 133 ? 9.408 -10.881 -13.918 1.00 90.25 133 GLY A O 1
ATOM 1069 N N . ILE A 1 134 ? 7.847 -10.240 -15.388 1.00 90.62 134 ILE A N 1
ATOM 1070 C CA . ILE A 1 134 ? 8.431 -10.970 -16.532 1.00 90.62 134 ILE A CA 1
ATOM 1071 C C . ILE A 1 134 ? 9.638 -10.216 -17.121 1.00 90.62 134 ILE A C 1
ATOM 1073 O O . ILE A 1 134 ? 10.539 -10.816 -17.717 1.00 90.62 134 ILE A O 1
ATOM 1077 N N . SER A 1 135 ? 9.681 -8.894 -16.957 1.00 91.12 135 SER A N 1
ATOM 1078 C CA . SER A 1 135 ? 10.714 -8.049 -17.543 1.00 91.12 135 SER A CA 1
ATOM 1079 C C . SER A 1 135 ? 11.992 -8.074 -16.709 1.00 91.12 135 SER A C 1
ATOM 1081 O O . SER A 1 135 ? 12.037 -7.595 -15.579 1.00 91.12 135 SER A O 1
ATOM 1083 N N . ARG A 1 136 ? 13.095 -8.533 -17.312 1.00 88.12 136 ARG A N 1
ATOM 1084 C CA . ARG A 1 136 ? 14.426 -8.437 -16.684 1.00 88.12 136 ARG A CA 1
ATOM 1085 C C . ARG A 1 136 ? 14.874 -6.996 -16.437 1.00 88.12 136 ARG A C 1
ATOM 1087 O O . ARG A 1 136 ? 15.768 -6.792 -15.630 1.00 88.12 136 ARG A O 1
ATOM 1094 N N . ALA A 1 137 ? 14.284 -6.020 -17.128 1.00 89.00 137 ALA A N 1
ATOM 1095 C CA . ALA A 1 137 ? 14.620 -4.611 -16.946 1.00 89.00 137 ALA A CA 1
ATOM 1096 C C . ALA A 1 137 ? 14.112 -4.042 -15.610 1.00 89.00 137 ALA A C 1
ATOM 1098 O O . ALA A 1 137 ? 14.587 -2.991 -15.201 1.00 89.00 137 ALA A O 1
ATOM 1099 N N . PHE A 1 138 ? 13.169 -4.722 -14.947 1.00 91.62 138 PHE A N 1
ATOM 1100 C CA . PHE A 1 138 ? 12.556 -4.275 -13.692 1.00 91.62 138 PHE A CA 1
ATOM 1101 C C . PHE A 1 138 ? 12.749 -5.292 -12.558 1.00 91.62 138 PHE A C 1
ATOM 1103 O O . PHE A 1 138 ? 11.944 -5.365 -11.628 1.00 91.62 138 PHE A O 1
ATOM 1110 N N . SER A 1 139 ? 13.784 -6.134 -12.651 1.00 91.94 139 SER A N 1
ATOM 1111 C CA . SER A 1 139 ? 13.981 -7.233 -11.706 1.00 91.94 139 SER A CA 1
ATOM 1112 C C . SER A 1 139 ? 14.259 -6.758 -10.285 1.00 91.94 139 SER A C 1
ATOM 1114 O O . SER A 1 139 ? 13.812 -7.405 -9.343 1.00 91.94 139 SER A O 1
ATOM 1116 N N . ASN A 1 140 ? 14.981 -5.650 -10.104 1.00 91.19 140 ASN A N 1
ATOM 1117 C CA . ASN A 1 140 ? 15.236 -5.122 -8.770 1.00 91.19 140 ASN A CA 1
ATOM 1118 C C . ASN A 1 140 ? 13.951 -4.528 -8.196 1.00 91.19 140 ASN A C 1
ATOM 1120 O O . ASN A 1 140 ? 13.616 -4.827 -7.055 1.00 91.19 140 ASN A O 1
ATOM 1124 N N . ALA A 1 141 ? 13.190 -3.775 -8.995 1.00 91.94 141 ALA A N 1
ATOM 1125 C CA . ALA A 1 141 ? 11.905 -3.224 -8.566 1.00 91.94 141 ALA A CA 1
ATOM 1126 C C . ALA A 1 141 ? 10.869 -4.301 -8.197 1.00 91.94 141 ALA A C 1
ATOM 1128 O O . ALA A 1 141 ? 10.127 -4.115 -7.238 1.00 91.94 141 ALA A O 1
ATOM 1129 N N . TRP A 1 142 ? 10.836 -5.429 -8.913 1.00 93.62 142 TRP A N 1
ATOM 1130 C CA . TRP A 1 142 ? 9.925 -6.544 -8.624 1.00 93.62 142 TRP A CA 1
ATOM 1131 C C . TRP A 1 142 ? 10.299 -7.346 -7.366 1.00 93.62 142 TRP A C 1
ATOM 1133 O O . TRP A 1 142 ? 9.432 -7.946 -6.736 1.00 93.62 142 TRP A O 1
ATOM 1143 N N . ASN A 1 143 ? 11.584 -7.385 -7.004 1.00 89.50 143 ASN A N 1
ATOM 1144 C CA . ASN A 1 143 ? 12.081 -8.182 -5.876 1.00 89.50 143 ASN A CA 1
ATOM 1145 C C . ASN A 1 143 ? 11.966 -7.482 -4.508 1.00 89.50 143 ASN A C 1
ATOM 1147 O O . ASN A 1 143 ? 12.364 -8.070 -3.499 1.00 89.50 143 ASN A O 1
ATOM 1151 N N . VAL A 1 144 ? 11.456 -6.247 -4.475 1.00 85.50 144 VAL A N 1
ATOM 1152 C CA . VAL A 1 144 ? 11.185 -5.465 -3.254 1.00 85.50 144 VAL A CA 1
ATOM 1153 C C . VAL A 1 144 ? 9.810 -5.793 -2.691 1.00 85.50 144 VAL A C 1
ATOM 1155 O O . VAL A 1 144 ? 9.733 -6.026 -1.462 1.00 85.50 144 VAL A O 1
#

Solvent-accessible surface area (backbone atoms only — not comparable to full-atom values): 7873 Å² total; per-residue (Å²): 108,88,79,46,74,69,52,49,52,52,51,51,53,35,41,76,68,67,75,44,53,73,66,57,56,51,48,51,39,48,49,55,45,51,49,52,54,50,52,52,49,52,52,53,70,66,30,62,79,67,38,67,56,56,59,20,51,50,33,74,37,49,46,39,22,29,68,38,52,68,62,22,50,58,23,42,54,53,34,52,52,54,32,35,78,65,74,73,44,63,73,86,50,47,63,58,22,54,50,29,45,50,56,45,18,59,54,32,49,74,34,62,74,20,65,68,58,42,83,90,82,47,55,67,69,58,54,45,37,72,66,35,60,72,36,78,82,23,48,60,42,62,74,108